Protein AF-A0A5D6W3F1-F1 (afdb_monomer)

Structure (mmCIF, N/CA/C/O backbone):
data_AF-A0A5D6W3F1-F1
#
_entry.id   AF-A0A5D6W3F1-F1
#
loop_
_atom_site.group_PDB
_atom_site.id
_atom_site.type_symbol
_atom_site.label_atom_id
_atom_site.label_alt_id
_atom_site.label_comp_id
_atom_site.label_asym_id
_atom_site.label_entity_id
_atom_site.label_seq_id
_atom_site.pdbx_PDB_ins_code
_atom_site.Cartn_x
_atom_site.Cartn_y
_atom_site.Cartn_z
_atom_site.occupancy
_atom_site.B_iso_or_equiv
_atom_site.auth_seq_id
_atom_site.auth_comp_id
_atom_site.auth_asym_id
_atom_site.auth_atom_id
_atom_site.pdbx_PDB_model_num
ATOM 1 N N . MET A 1 1 ? -14.527 16.095 22.681 1.00 66.75 1 MET A N 1
ATOM 2 C CA . MET A 1 1 ? -14.988 14.783 23.181 1.00 66.75 1 MET A CA 1
ATOM 3 C C . MET A 1 1 ? -15.675 14.093 22.021 1.00 66.75 1 MET A C 1
ATOM 5 O O . MET A 1 1 ? -16.682 14.606 21.549 1.00 66.75 1 MET A O 1
ATOM 9 N N . LEU A 1 2 ? -15.066 13.038 21.486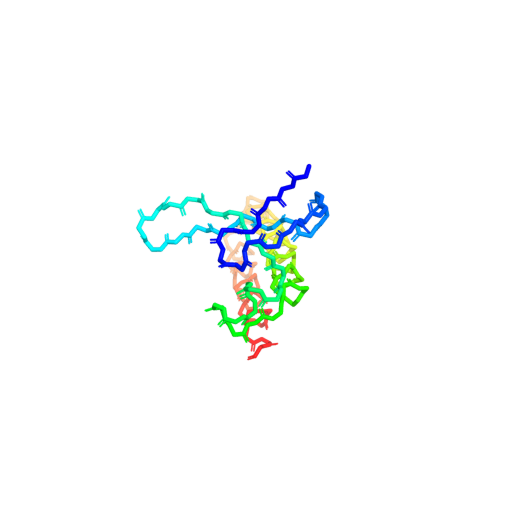 1.00 82.06 2 LEU A N 1
ATOM 10 C CA . LEU A 1 2 ? -15.615 12.276 20.363 1.00 82.06 2 LEU A CA 1
ATOM 11 C C . LEU A 1 2 ? -16.249 11.015 20.932 1.00 82.06 2 LEU A C 1
ATOM 13 O O . LEU A 1 2 ? -15.639 10.384 21.780 1.00 82.06 2 LEU A O 1
ATOM 17 N N . ASN A 1 3 ? -17.448 10.642 20.503 1.00 85.62 3 ASN A N 1
ATOM 18 C CA . ASN A 1 3 ? -18.079 9.421 20.999 1.00 85.62 3 ASN A CA 1
ATOM 19 C C . ASN A 1 3 ? -17.931 8.315 19.961 1.00 85.62 3 ASN A C 1
ATOM 21 O O . ASN A 1 3 ? -18.156 8.541 18.771 1.00 85.62 3 ASN A O 1
ATOM 25 N N . CYS A 1 4 ? -17.561 7.123 20.420 1.00 88.31 4 CYS A N 1
ATOM 26 C CA . CYS A 1 4 ? -17.533 5.949 19.567 1.00 88.31 4 CYS A CA 1
ATOM 27 C C . CYS A 1 4 ? -18.953 5.597 19.103 1.00 88.31 4 CYS A C 1
ATOM 29 O O . CYS A 1 4 ? -19.849 5.443 19.930 1.00 88.31 4 CYS A O 1
ATOM 31 N N . SER A 1 5 ? -19.144 5.410 17.798 1.00 86.94 5 SER A N 1
ATOM 32 C CA . SER A 1 5 ? -20.434 5.037 17.211 1.00 86.94 5 SER A CA 1
ATOM 33 C C . SER A 1 5 ? -20.878 3.614 17.572 1.00 86.94 5 SER A C 1
ATOM 35 O O . SER A 1 5 ? -22.073 3.366 17.604 1.00 86.94 5 SER A O 1
ATOM 37 N N . GLU A 1 6 ? -19.937 2.710 17.872 1.00 84.56 6 GLU A N 1
ATOM 38 C CA . GLU A 1 6 ? -20.229 1.320 18.274 1.00 84.56 6 GLU A CA 1
ATOM 39 C 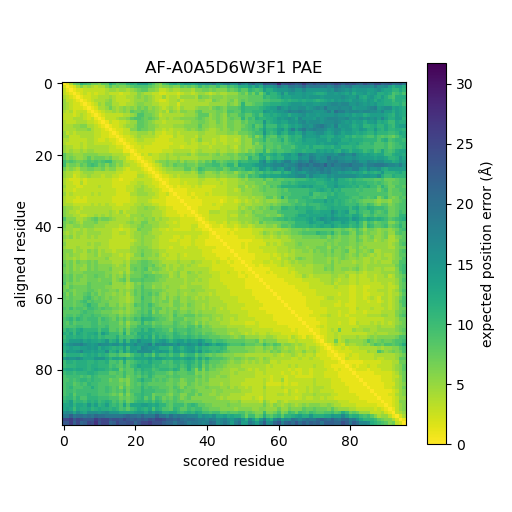C . GLU A 1 6 ? -20.461 1.171 19.787 1.00 84.56 6 GLU A C 1
ATOM 41 O O . GLU A 1 6 ? -21.539 0.791 20.229 1.00 84.56 6 GLU A O 1
ATOM 4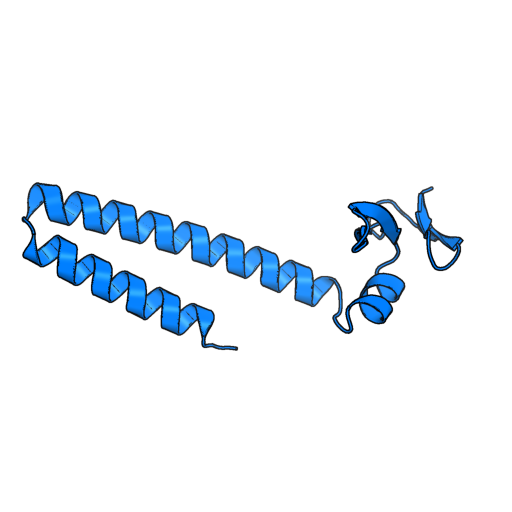6 N N . CYS A 1 7 ? -19.464 1.507 20.615 1.00 88.19 7 CYS A N 1
ATOM 47 C CA . CYS A 1 7 ? -19.536 1.279 22.064 1.00 88.19 7 CYS A CA 1
ATOM 48 C C . CYS A 1 7 ? -20.057 2.474 22.885 1.00 88.19 7 CYS A C 1
ATOM 50 O O . CYS A 1 7 ? -20.184 2.368 24.102 1.00 88.19 7 CYS A O 1
ATOM 52 N N . GLY A 1 8 ? -20.303 3.635 22.265 1.00 83.88 8 GLY A N 1
ATOM 53 C CA . GLY A 1 8 ? -20.802 4.837 22.951 1.00 83.88 8 GLY A CA 1
ATOM 54 C C . GLY A 1 8 ? -19.815 5.502 23.922 1.00 83.88 8 GLY A C 1
ATOM 55 O O . GLY A 1 8 ? -20.164 6.491 24.565 1.00 83.88 8 GLY A O 1
ATOM 56 N N . ARG A 1 9 ? -18.583 4.989 24.040 1.00 86.75 9 ARG A N 1
ATOM 57 C CA . ARG A 1 9 ? -17.553 5.520 24.942 1.00 86.75 9 ARG A CA 1
ATOM 58 C C . ARG A 1 9 ? -17.037 6.876 24.460 1.00 86.75 9 ARG A C 1
ATOM 60 O O . ARG A 1 9 ? -16.809 7.072 23.265 1.00 86.75 9 ARG A O 1
ATOM 67 N N . THR A 1 10 ? -16.793 7.780 25.405 1.00 86.88 10 THR A N 1
ATOM 68 C CA . THR A 1 10 ? -16.108 9.052 25.162 1.00 86.88 10 THR A CA 1
ATOM 69 C C . THR A 1 10 ? -14.626 8.796 24.882 1.00 86.88 10 THR A C 1
ATOM 71 O O . THR A 1 10 ? -13.926 8.200 25.698 1.00 86.88 10 THR A O 1
ATOM 74 N N . LEU A 1 11 ? -14.159 9.250 23.727 1.00 86.50 11 LEU A N 1
ATOM 75 C CA . LEU A 1 11 ? -12.799 9.132 23.220 1.00 86.50 11 LEU A CA 1
ATOM 76 C C . LEU A 1 11 ? -12.109 10.499 23.214 1.00 86.50 11 LEU A C 1
ATOM 78 O O . LEU A 1 11 ? -12.717 11.549 22.950 1.00 86.50 11 LEU A O 1
ATOM 82 N N . GLU A 1 12 ? -10.805 10.459 23.464 1.00 85.00 12 GLU A N 1
ATOM 83 C CA . GLU A 1 12 ? -9.897 11.551 23.140 1.00 85.00 12 GLU A CA 1
ATOM 84 C C . GLU A 1 12 ? -9.611 11.569 21.632 1.00 85.00 12 GLU A C 1
ATOM 86 O O . GLU A 1 12 ? -9.735 10.554 20.945 1.00 85.00 12 GLU A O 1
ATOM 91 N N . GLU A 1 13 ? -9.194 12.718 21.096 1.00 81.12 13 GLU A N 1
ATOM 92 C CA . GLU A 1 13 ? -8.913 12.867 19.657 1.00 81.12 13 GLU A CA 1
ATOM 93 C C . GLU A 1 13 ? -7.841 11.899 19.137 1.00 81.12 13 GLU A C 1
ATOM 95 O O . GLU A 1 13 ? -7.851 11.556 17.959 1.00 81.12 13 GLU A O 1
ATOM 100 N N . LYS A 1 14 ? -6.941 11.425 20.006 1.00 82.50 14 LYS A N 1
ATOM 101 C CA . LYS A 1 14 ? -5.876 10.474 19.649 1.00 82.50 14 LYS A CA 1
ATOM 102 C C . LYS A 1 14 ? -6.382 9.047 19.423 1.00 82.50 14 LYS A C 1
ATOM 104 O O . LYS A 1 14 ? -5.784 8.315 18.639 1.00 82.50 14 LYS A O 1
ATOM 109 N N . ASP A 1 15 ? -7.472 8.671 20.088 1.00 83.12 15 ASP A N 1
ATOM 110 C CA . ASP A 1 15 ? -8.026 7.311 20.051 1.00 83.12 15 ASP A CA 1
ATOM 111 C C . ASP A 1 15 ? -9.216 7.184 19.095 1.00 83.12 15 ASP A C 1
ATOM 113 O O . ASP A 1 15 ? -9.697 6.080 18.829 1.00 83.12 15 ASP A O 1
ATOM 117 N N . ALA A 1 16 ? -9.693 8.314 18.572 1.00 87.31 16 ALA A N 1
ATOM 118 C CA . ALA A 1 16 ? -10.768 8.375 17.602 1.00 87.31 16 ALA A CA 1
ATOM 119 C C . ALA A 1 16 ? -10.277 7.963 16.207 1.00 87.31 16 ALA A C 1
ATOM 121 O O . ALA A 1 16 ? -9.500 8.665 15.557 1.00 87.31 16 ALA A O 1
ATOM 122 N N . LEU A 1 17 ? -10.778 6.830 15.718 1.00 89.00 17 LEU A N 1
ATOM 123 C CA . LEU A 1 17 ? -10.491 6.306 14.387 1.00 89.00 17 LEU A CA 1
ATOM 124 C C . LEU A 1 17 ? -11.700 6.488 13.477 1.00 89.00 17 LEU A C 1
ATOM 126 O O . LEU A 1 17 ? -12.824 6.205 13.870 1.00 89.00 17 LEU A O 1
ATOM 130 N N . VAL A 1 18 ? -11.484 6.902 12.230 1.00 88.81 18 VAL A N 1
ATOM 131 C CA . VAL A 1 18 ? -12.563 6.951 11.235 1.00 88.81 18 VAL A CA 1
ATOM 132 C C . VAL A 1 18 ? -12.575 5.642 10.457 1.00 88.81 18 VAL A C 1
ATOM 134 O O . VAL A 1 18 ? -11.645 5.354 9.700 1.00 88.81 18 VAL A O 1
ATOM 137 N N . HIS A 1 19 ? -13.639 4.863 10.624 1.00 85.75 19 HIS A N 1
ATOM 138 C CA . HIS A 1 19 ? -13.892 3.651 9.855 1.00 85.75 19 HIS A CA 1
ATOM 139 C C . HIS A 1 19 ? -15.010 3.907 8.844 1.00 85.75 19 HIS A C 1
ATOM 141 O O . HIS A 1 19 ? -16.007 4.558 9.153 1.00 85.75 19 HIS A O 1
ATOM 147 N N . THR A 1 20 ? -14.817 3.435 7.614 1.00 87.69 20 THR A N 1
ATOM 148 C CA . THR A 1 20 ? -15.837 3.520 6.562 1.00 87.69 20 THR A CA 1
ATOM 149 C C . THR A 1 20 ? -16.482 2.152 6.437 1.00 87.69 20 THR A C 1
ATOM 151 O O . THR A 1 20 ? -15.776 1.181 6.168 1.00 87.69 20 THR A O 1
ATOM 154 N N . THR A 1 21 ? -17.786 2.086 6.683 1.00 81.88 21 THR A N 1
ATOM 155 C CA . THR A 1 21 ? -18.570 0.851 6.575 1.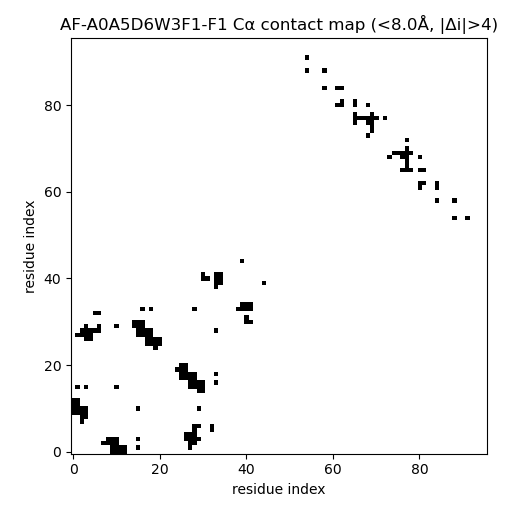00 81.88 21 THR A CA 1
ATOM 156 C C . THR A 1 21 ? -18.772 0.481 5.103 1.00 81.88 21 THR A C 1
ATOM 158 O O . THR A 1 21 ? -18.550 1.308 4.217 1.00 81.88 21 THR A O 1
ATOM 161 N N . GLU A 1 22 ? -19.207 -0.749 4.831 1.00 81.44 22 GLU A N 1
ATOM 162 C CA . GLU A 1 22 ? -19.474 -1.218 3.461 1.00 81.44 22 GLU A CA 1
ATOM 163 C C . GLU A 1 22 ? -20.520 -0.353 2.735 1.00 81.44 22 GLU A C 1
ATOM 165 O O . GLU A 1 22 ? -20.401 -0.122 1.534 1.00 81.44 22 GLU A O 1
ATOM 170 N N . ASP A 1 23 ? -21.452 0.242 3.483 1.00 84.88 23 ASP A N 1
ATOM 171 C CA . ASP A 1 23 ? -22.462 1.183 2.979 1.00 84.88 23 ASP A CA 1
ATOM 172 C C . ASP A 1 23 ? -21.904 2.585 2.643 1.00 84.88 23 ASP A C 1
ATOM 174 O O . ASP A 1 23 ? -22.638 3.481 2.228 1.00 84.88 23 ASP A O 1
ATOM 178 N N . GLY A 1 24 ? -20.600 2.816 2.841 1.00 86.00 24 GLY A N 1
ATOM 179 C CA . GLY A 1 24 ? -19.940 4.104 2.607 1.00 86.00 24 GLY A CA 1
ATOM 180 C C . GLY A 1 24 ? -20.118 5.128 3.734 1.00 86.00 24 GLY A C 1
ATOM 181 O O . GLY A 1 24 ? -19.596 6.244 3.646 1.00 86.00 24 GLY A O 1
ATOM 182 N N . GLU A 1 25 ? -20.809 4.765 4.815 1.00 87.19 25 GLU A N 1
ATOM 183 C CA . GLU A 1 25 ? -20.954 5.609 5.999 1.00 87.19 25 GLU A CA 1
ATOM 184 C C . GLU A 1 25 ? -19.624 5.729 6.758 1.00 87.19 25 GLU A C 1
ATOM 186 O O . GLU A 1 25 ? -18.950 4.738 7.044 1.00 87.19 25 GLU A O 1
ATOM 191 N N . LYS A 1 26 ? -19.235 6.957 7.118 1.00 88.31 26 LYS A N 1
ATOM 192 C CA . LYS A 1 26 ? -18.051 7.214 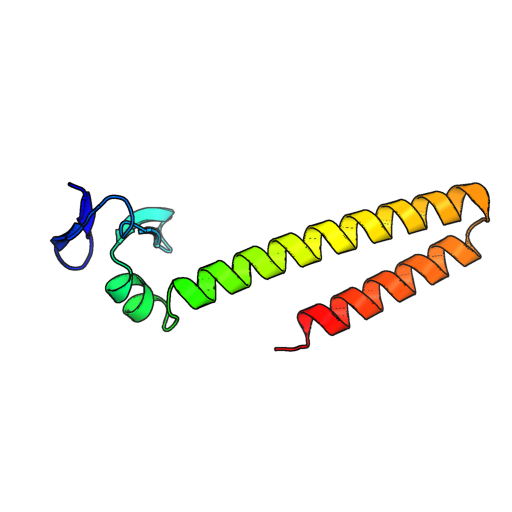7.951 1.00 88.31 26 LYS A CA 1
ATOM 193 C C . LYS A 1 26 ? -18.465 7.307 9.412 1.00 88.31 26 LYS A C 1
ATOM 195 O O . LYS A 1 26 ? -19.178 8.235 9.789 1.00 88.31 26 LYS A O 1
ATOM 200 N N . LYS A 1 27 ? -17.973 6.381 10.231 1.00 88.56 27 LYS A N 1
ATOM 201 C CA . LYS A 1 27 ? -18.240 6.311 11.672 1.00 88.56 27 LYS A CA 1
ATOM 202 C C . LYS A 1 27 ? -16.944 6.516 12.447 1.00 88.56 27 LYS A C 1
ATOM 204 O O . LYS A 1 27 ? -15.871 6.103 12.001 1.00 88.56 27 LYS A O 1
ATOM 209 N N . VAL A 1 28 ? -17.039 7.179 13.596 1.00 89.56 28 VAL A N 1
ATOM 210 C CA . VAL A 1 28 ? -15.902 7.346 14.508 1.00 89.56 28 VAL A CA 1
ATOM 211 C C . VAL A 1 28 ? -15.936 6.191 15.491 1.00 89.56 28 VAL A C 1
ATOM 213 O O . VAL A 1 28 ? -16.917 6.019 16.207 1.00 89.56 28 VAL A O 1
ATOM 216 N N . ILE A 1 29 ? -14.882 5.388 15.526 1.00 91.12 29 ILE A N 1
ATOM 217 C CA . ILE A 1 29 ? -14.789 4.202 16.370 1.00 91.12 29 ILE A CA 1
ATOM 218 C C . ILE A 1 29 ? -13.516 4.208 17.210 1.00 91.12 29 ILE A C 1
ATOM 220 O O . ILE A 1 29 ? -12.549 4.907 16.913 1.00 91.12 29 ILE A O 1
ATOM 224 N N . CYS A 1 30 ? -13.535 3.419 18.278 1.00 91.50 30 CYS A N 1
ATOM 225 C CA . CYS A 1 30 ? -12.404 3.230 19.171 1.00 91.50 30 CYS A CA 1
ATOM 226 C C . CYS A 1 30 ? -11.404 2.188 18.624 1.00 91.50 30 CYS A C 1
ATOM 228 O O . CYS A 1 30 ? -11.768 1.370 17.778 1.00 91.50 30 CYS A O 1
ATOM 230 N N . GLN A 1 31 ? -10.157 2.170 19.116 1.00 89.25 31 GLN A N 1
ATOM 231 C CA . GLN A 1 31 ? -9.156 1.158 18.715 1.00 89.25 31 GLN A CA 1
ATOM 232 C C . GLN A 1 31 ? -9.603 -0.282 19.030 1.00 89.25 31 GLN A C 1
ATOM 234 O O . GLN A 1 31 ? -9.412 -1.177 18.208 1.00 89.25 31 GLN A O 1
ATOM 239 N N . GLU A 1 32 ? -10.243 -0.500 20.183 1.00 88.06 32 GLU A N 1
ATOM 240 C CA . GLU A 1 32 ? -10.784 -1.811 20.583 1.00 88.06 32 GLU A CA 1
ATOM 241 C C . GLU A 1 32 ? -11.889 -2.263 19.615 1.00 88.06 32 GLU A C 1
ATOM 243 O O . GLU A 1 32 ? -11.832 -3.356 19.060 1.00 88.06 32 GLU A O 1
ATOM 248 N N . CYS A 1 33 ? -12.818 -1.357 19.309 1.00 89.94 33 CYS A N 1
ATOM 249 C CA . CYS A 1 33 ? -13.918 -1.539 18.369 1.00 89.94 33 CYS A CA 1
ATOM 250 C C . CYS A 1 33 ? -13.401 -1.856 16.956 1.00 89.94 33 CYS A C 1
ATOM 252 O O . CYS A 1 33 ? -13.908 -2.739 16.272 1.00 89.94 33 CYS A O 1
ATOM 254 N N . PHE A 1 34 ? -12.348 -1.158 16.515 1.00 89.69 34 PHE A N 1
ATOM 255 C CA . PHE A 1 34 ? -11.691 -1.422 15.234 1.00 89.69 34 PHE A CA 1
ATOM 256 C C . PHE A 1 34 ? -11.106 -2.837 15.183 1.00 89.69 34 PHE A C 1
ATOM 258 O O . PHE A 1 34 ? -11.221 -3.514 14.158 1.00 89.69 34 PHE A O 1
ATOM 265 N N . LYS A 1 35 ? -10.500 -3.298 16.281 1.00 90.06 35 LYS A N 1
ATOM 266 C CA . LYS A 1 35 ? -9.946 -4.650 16.383 1.00 90.06 35 LYS A CA 1
ATOM 267 C C . LYS A 1 35 ? -11.037 -5.719 16.363 1.00 90.06 35 LYS A C 1
ATOM 269 O O . LYS A 1 35 ? -10.831 -6.747 15.729 1.00 90.06 35 LYS A O 1
ATOM 274 N N . GLU A 1 36 ? -12.176 -5.486 17.007 1.00 88.69 36 GLU A N 1
ATOM 275 C CA . GLU A 1 36 ? -13.324 -6.403 16.962 1.00 88.69 36 GLU A CA 1
ATOM 276 C C . GLU A 1 36 ? -13.930 -6.496 15.556 1.00 88.69 36 GLU A C 1
ATOM 278 O O . GLU A 1 36 ? -14.192 -7.596 15.076 1.00 88.69 36 GLU A O 1
ATOM 283 N N . LEU A 1 37 ? -14.070 -5.361 14.864 1.00 86.56 37 LEU A N 1
ATOM 284 C CA . LEU A 1 37 ? -14.615 -5.299 13.504 1.00 86.56 37 LEU A CA 1
ATOM 285 C C . LEU A 1 37 ? -13.681 -5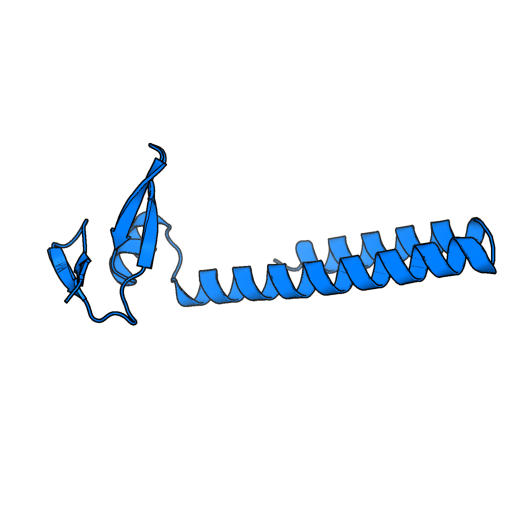.918 12.454 1.00 86.56 37 LEU A C 1
ATOM 287 O O . LEU A 1 37 ? -14.128 -6.634 11.562 1.00 86.56 37 LEU A O 1
ATOM 291 N N . THR A 1 38 ? -12.381 -5.619 12.522 1.00 85.19 38 THR A N 1
ATOM 292 C CA . THR A 1 38 ? -11.412 -6.013 11.479 1.00 85.19 38 THR A CA 1
ATOM 293 C C . THR A 1 38 ? -10.598 -7.257 11.827 1.00 85.19 38 THR A C 1
ATOM 295 O O . THR A 1 38 ? -9.890 -7.788 10.970 1.00 85.19 38 THR A O 1
ATOM 298 N N . GLY A 1 39 ? -10.644 -7.710 13.081 1.00 87.94 39 GLY A N 1
ATOM 299 C CA . GLY A 1 39 ? -9.802 -8.789 13.602 1.00 87.94 39 GLY A CA 1
ATOM 300 C C . GLY A 1 39 ? -8.320 -8.417 13.739 1.00 87.94 39 GLY A C 1
ATOM 301 O O . GLY A 1 39 ? -7.490 -9.290 13.998 1.00 87.94 39 GLY A O 1
ATOM 302 N N . VAL A 1 40 ? -7.951 -7.145 13.542 1.00 88.44 40 VAL A N 1
ATOM 303 C CA . VAL A 1 40 ? -6.557 -6.685 13.492 1.00 88.44 40 VAL A CA 1
ATOM 304 C C . VAL A 1 40 ? -6.383 -5.442 14.358 1.00 88.44 40 VAL A C 1
ATOM 306 O O . VAL A 1 40 ? -7.190 -4.521 14.321 1.00 88.44 40 VAL A O 1
ATOM 309 N N . ASP A 1 41 ? -5.301 -5.395 15.135 1.00 90.25 41 ASP A N 1
ATOM 310 C CA . ASP A 1 41 ? -5.002 -4.233 15.969 1.00 90.25 41 ASP A CA 1
ATOM 311 C C . ASP A 1 41 ? -4.636 -3.003 15.117 1.00 90.25 41 ASP A C 1
ATOM 313 O O . ASP A 1 41 ? -3.896 -3.116 14.128 1.00 90.25 41 ASP A O 1
ATOM 317 N N . TYR A 1 42 ? -5.111 -1.821 15.518 1.00 87.44 42 TYR A N 1
ATOM 318 C CA . TYR A 1 42 ? -4.926 -0.577 14.769 1.00 87.44 42 TYR A CA 1
ATOM 319 C C . TYR A 1 42 ? -3.445 -0.261 14.541 1.00 87.44 42 TYR A C 1
ATOM 321 O O . TYR A 1 42 ? -3.068 0.126 13.436 1.00 87.44 42 TYR A O 1
ATOM 329 N N . GLN A 1 43 ? -2.586 -0.494 15.538 1.00 89.19 43 GLN A N 1
ATOM 330 C CA . GLN A 1 43 ? -1.147 -0.249 15.406 1.00 89.19 43 GLN A CA 1
ATOM 331 C C . GLN A 1 43 ? -0.529 -1.093 14.287 1.00 89.19 43 GLN A C 1
ATOM 333 O O . GLN A 1 43 ? 0.241 -0.594 13.464 1.00 89.19 43 GLN A O 1
ATOM 338 N N . THR A 1 44 ? -0.918 -2.367 14.197 1.00 88.69 44 THR A N 1
ATOM 339 C CA . THR A 1 44 ? -0.433 -3.246 13.129 1.00 88.69 44 THR A CA 1
ATOM 340 C C . THR A 1 44 ? -0.963 -2.814 11.764 1.00 88.69 44 THR A C 1
ATOM 342 O O . THR A 1 44 ? -0.214 -2.836 10.786 1.00 88.69 44 THR A O 1
ATOM 345 N N . PHE A 1 45 ? -2.225 -2.379 11.678 1.00 89.44 45 PHE A N 1
ATOM 346 C CA . PHE A 1 45 ? -2.804 -1.830 10.453 1.00 89.44 45 PHE A CA 1
ATOM 347 C C . PHE A 1 45 ? -2.086 -0.548 10.005 1.00 89.44 45 PHE A C 1
ATOM 349 O O . PHE A 1 45 ? -1.706 -0.441 8.836 1.00 89.44 45 PHE A O 1
ATOM 356 N N . ALA A 1 46 ? -1.845 0.388 10.926 1.00 88.88 46 ALA A N 1
ATOM 357 C CA . ALA A 1 46 ? -1.133 1.634 10.666 1.00 88.88 46 ALA A CA 1
ATOM 358 C C . ALA A 1 46 ? 0.292 1.365 10.158 1.00 88.88 46 ALA A C 1
ATOM 360 O O . ALA A 1 46 ? 0.660 1.861 9.094 1.00 88.88 46 ALA A O 1
ATOM 361 N N . LEU A 1 47 ? 1.036 0.477 10.825 1.00 88.88 47 LEU A N 1
ATOM 362 C CA . LEU A 1 47 ? 2.376 0.071 10.396 1.00 88.88 47 LEU A CA 1
ATOM 363 C C . LEU A 1 47 ? 2.366 -0.570 8.998 1.00 88.88 47 LEU A C 1
ATOM 365 O O . 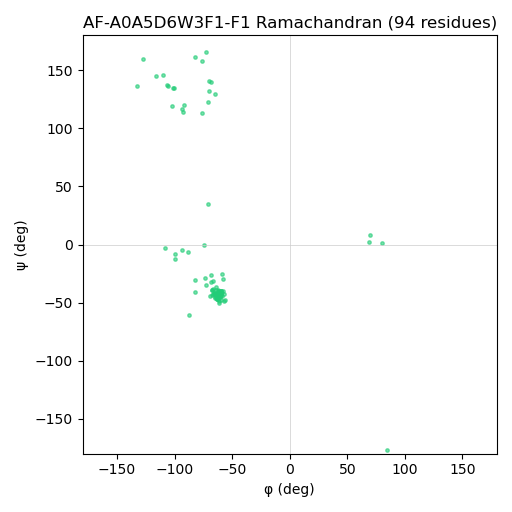LEU A 1 47 ? 3.207 -0.262 8.156 1.00 88.88 47 LEU A O 1
ATOM 369 N N . ARG A 1 48 ? 1.396 -1.452 8.712 1.00 89.44 48 ARG A N 1
ATOM 370 C CA . ARG A 1 48 ? 1.235 -2.078 7.385 1.00 89.44 48 ARG A CA 1
ATOM 371 C C . ARG A 1 48 ? 0.970 -1.030 6.301 1.00 89.44 48 ARG A C 1
ATOM 373 O O . ARG A 1 48 ? 1.517 -1.137 5.206 1.00 89.44 48 ARG A O 1
ATOM 380 N N . LYS A 1 49 ? 0.162 -0.014 6.608 1.00 88.44 49 LYS A N 1
ATOM 381 C CA . LYS A 1 49 ? -0.143 1.100 5.703 1.00 88.44 49 LYS A CA 1
ATOM 382 C C . LYS A 1 49 ? 1.083 1.981 5.448 1.00 88.44 49 LYS A C 1
ATOM 384 O O . LYS A 1 49 ? 1.335 2.348 4.301 1.00 88.44 49 LYS A O 1
ATOM 389 N N . GLU A 1 50 ? 1.853 2.299 6.485 1.00 89.75 50 GLU A N 1
ATOM 390 C CA . GLU A 1 50 ? 3.098 3.066 6.359 1.00 89.75 50 GLU A CA 1
ATOM 391 C C . GLU A 1 50 ? 4.157 2.306 5.558 1.00 89.75 50 GLU A C 1
ATOM 393 O O . GLU A 1 50 ? 4.728 2.874 4.626 1.00 89.75 50 GLU A O 1
ATOM 398 N N . ASN A 1 51 ? 4.346 1.012 5.832 1.00 87.50 51 ASN A N 1
ATOM 399 C CA . ASN A 1 51 ? 5.235 0.153 5.050 1.00 87.50 51 ASN A CA 1
ATOM 400 C C . ASN A 1 51 ? 4.811 0.098 3.577 1.00 87.50 51 ASN A C 1
ATOM 402 O O . ASN A 1 51 ? 5.649 0.286 2.700 1.00 87.50 51 ASN A O 1
ATOM 406 N N . ALA A 1 52 ? 3.514 -0.059 3.284 1.00 87.62 52 ALA A N 1
ATOM 407 C CA . ALA A 1 52 ? 3.017 -0.032 1.908 1.00 87.62 52 ALA A CA 1
ATOM 408 C C . ALA A 1 52 ? 3.314 1.306 1.206 1.00 87.62 52 ALA A C 1
ATOM 410 O O . ALA A 1 52 ? 3.717 1.317 0.042 1.00 87.62 52 ALA A O 1
ATOM 411 N N . LYS A 1 53 ? 3.176 2.435 1.916 1.00 89.00 53 LYS A N 1
ATOM 412 C CA . LYS A 1 53 ? 3.522 3.764 1.392 1.00 89.00 53 LYS A CA 1
ATOM 413 C C . LYS A 1 53 ? 5.022 3.888 1.103 1.00 89.00 53 LYS A C 1
ATOM 415 O O . LYS A 1 53 ? 5.388 4.391 0.043 1.00 89.00 53 LYS A O 1
ATOM 420 N N . GLN A 1 54 ? 5.877 3.419 2.010 1.00 89.50 54 GLN A N 1
ATOM 421 C CA . GLN A 1 54 ? 7.333 3.410 1.827 1.00 89.50 54 GLN A CA 1
ATOM 422 C C . GLN A 1 54 ? 7.740 2.553 0.620 1.00 89.50 54 GLN A C 1
ATOM 424 O O . GLN A 1 54 ? 8.458 3.030 -0.260 1.00 89.50 54 GLN A O 1
ATOM 429 N N . THR A 1 55 ? 7.220 1.325 0.517 1.00 88.56 55 THR A N 1
ATOM 430 C CA . THR A 1 55 ? 7.479 0.438 -0.628 1.00 88.56 55 THR A CA 1
ATOM 431 C C . THR A 1 55 ? 7.021 1.071 -1.939 1.00 88.56 55 THR A C 1
ATOM 433 O O . THR A 1 55 ? 7.743 1.014 -2.930 1.00 88.56 55 THR A O 1
ATOM 436 N N . PHE A 1 56 ? 5.856 1.722 -1.954 1.00 89.50 56 PHE A N 1
ATOM 437 C CA . PHE A 1 56 ? 5.353 2.403 -3.144 1.00 89.50 56 PHE A CA 1
ATOM 438 C C . PHE A 1 56 ? 6.280 3.536 -3.608 1.00 89.50 56 PHE A C 1
ATOM 440 O O . PHE A 1 56 ? 6.613 3.612 -4.789 1.00 89.50 56 PHE A O 1
ATOM 447 N N . ILE A 1 57 ? 6.754 4.376 -2.682 1.00 91.81 57 ILE A N 1
ATOM 448 C CA . ILE A 1 57 ? 7.700 5.458 -2.995 1.00 91.81 57 ILE A CA 1
ATOM 449 C C . ILE A 1 57 ? 9.010 4.890 -3.559 1.00 91.81 57 ILE A C 1
ATOM 451 O O . ILE A 1 57 ? 9.508 5.390 -4.568 1.00 91.81 57 ILE A O 1
ATOM 455 N N . ALA A 1 58 ? 9.542 3.825 -2.955 1.00 90.81 58 ALA A N 1
ATOM 456 C CA . ALA A 1 58 ? 10.759 3.175 -3.435 1.00 90.81 58 ALA A CA 1
ATOM 457 C C . ALA A 1 58 ? 10.597 2.616 -4.862 1.00 90.81 58 ALA A C 1
ATOM 459 O O . ALA A 1 58 ? 11.461 2.833 -5.710 1.00 90.81 58 ALA A O 1
ATOM 460 N N . VAL A 1 59 ? 9.468 1.962 -5.160 1.00 91.38 59 VAL A N 1
ATOM 461 C CA . VAL A 1 59 ? 9.170 1.441 -6.506 1.00 91.38 59 VAL A CA 1
ATOM 462 C C . VAL A 1 59 ? 9.081 2.565 -7.534 1.00 91.38 59 VAL A C 1
ATOM 464 O O . VAL A 1 59 ? 9.647 2.435 -8.618 1.00 91.38 59 VAL A O 1
ATOM 467 N N . LEU A 1 60 ? 8.421 3.680 -7.207 1.00 93.44 60 LEU A N 1
ATOM 468 C CA . LEU A 1 60 ? 8.352 4.837 -8.105 1.00 93.44 60 LEU A CA 1
ATOM 469 C C . LEU A 1 60 ? 9.740 5.397 -8.427 1.00 93.44 60 LEU A C 1
ATOM 471 O O . LEU A 1 60 ? 10.021 5.714 -9.584 1.00 93.44 60 LEU A O 1
ATOM 475 N N . PHE A 1 61 ? 10.617 5.481 -7.425 1.00 94.88 61 PHE A N 1
ATOM 476 C CA . PHE A 1 61 ? 11.996 5.915 -7.629 1.00 94.88 61 PHE A CA 1
ATOM 477 C C . PHE A 1 61 ? 12.761 4.955 -8.549 1.00 94.88 61 PHE A C 1
ATOM 479 O O . PHE A 1 61 ? 13.384 5.397 -9.514 1.00 94.88 61 PHE A O 1
ATOM 486 N N . CYS A 1 62 ? 12.660 3.642 -8.313 1.00 92.62 62 CYS A N 1
ATOM 487 C CA . CYS A 1 62 ? 13.267 2.640 -9.186 1.00 92.62 62 CYS A CA 1
ATOM 488 C C . CYS A 1 62 ? 12.765 2.784 -10.625 1.00 92.62 62 CYS A C 1
ATOM 490 O O . CYS A 1 62 ? 13.581 2.888 -11.536 1.00 92.62 62 CYS A O 1
ATOM 492 N N . LEU A 1 63 ? 11.450 2.891 -10.837 1.00 93.19 63 LEU A N 1
ATOM 493 C CA . LEU A 1 63 ? 10.876 3.080 -12.170 1.00 93.19 63 LEU A CA 1
ATOM 494 C C . LEU A 1 63 ? 11.429 4.335 -12.865 1.00 93.19 63 LEU A C 1
ATOM 496 O O . LEU A 1 63 ? 11.812 4.259 -14.033 1.00 93.19 63 LEU A O 1
ATOM 500 N N . ALA A 1 64 ? 11.570 5.455 -12.151 1.00 94.06 64 ALA A N 1
ATOM 501 C CA . ALA A 1 64 ? 12.183 6.665 -12.698 1.00 94.06 64 ALA A CA 1
ATOM 502 C C . ALA A 1 64 ? 13.644 6.436 -13.133 1.00 94.06 64 ALA A C 1
ATOM 504 O O . ALA A 1 64 ? 14.026 6.818 -14.242 1.00 94.06 64 ALA A O 1
ATOM 505 N N . CYS A 1 65 ? 14.448 5.747 -12.316 1.00 92.44 65 CYS A N 1
ATOM 506 C CA . CYS A 1 65 ? 15.815 5.374 -12.682 1.00 92.44 65 CYS A CA 1
ATOM 507 C C . CYS A 1 65 ? 15.858 4.449 -13.908 1.00 92.44 65 CYS A C 1
ATOM 509 O O . CYS A 1 65 ? 16.711 4.628 -14.777 1.00 92.44 65 CYS A O 1
ATOM 511 N N . THR A 1 66 ? 14.934 3.488 -14.016 1.00 93.31 66 THR A N 1
ATOM 512 C CA . THR A 1 66 ? 14.867 2.590 -15.182 1.00 93.31 66 THR A CA 1
ATOM 513 C C . THR A 1 66 ? 14.489 3.329 -16.460 1.00 93.31 66 THR A C 1
ATOM 515 O O . THR A 1 66 ? 15.079 3.065 -17.505 1.00 93.31 66 THR A O 1
ATOM 518 N N . ALA A 1 67 ? 13.574 4.300 -16.378 1.00 92.00 67 ALA A N 1
ATOM 519 C CA . ALA A 1 67 ? 13.205 5.148 -17.505 1.00 92.00 67 ALA A CA 1
ATOM 520 C C . ALA A 1 67 ? 14.388 6.019 -17.957 1.00 92.00 67 ALA A C 1
ATOM 522 O O . ALA A 1 67 ? 14.662 6.117 -19.152 1.00 92.00 67 ALA A O 1
ATOM 523 N N . TYR A 1 68 ? 15.138 6.585 -17.006 1.00 91.88 68 TYR A N 1
ATOM 524 C CA . TYR A 1 68 ? 16.359 7.333 -17.303 1.00 91.88 68 TYR A CA 1
ATOM 525 C C . TYR A 1 68 ? 17.425 6.453 -17.973 1.00 91.88 68 TYR A C 1
ATOM 527 O O . TYR A 1 68 ? 17.998 6.836 -18.992 1.00 91.88 68 TYR A O 1
ATOM 535 N N . ALA A 1 69 ? 17.651 5.242 -17.453 1.00 90.31 69 ALA A N 1
ATOM 536 C CA . ALA A 1 69 ? 18.593 4.293 -18.040 1.00 90.31 69 ALA A CA 1
ATOM 537 C C . ALA A 1 69 ? 18.164 3.844 -19.447 1.00 90.31 69 ALA A C 1
ATOM 539 O O . ALA A 1 69 ? 19.015 3.690 -20.321 1.00 90.31 69 ALA A O 1
ATOM 540 N N . TRP A 1 70 ? 16.858 3.680 -19.684 1.00 93.19 70 TRP A N 1
ATOM 541 C CA . TRP A 1 70 ? 16.318 3.396 -21.013 1.00 93.19 70 TRP A CA 1
ATOM 542 C C . TRP A 1 70 ? 16.635 4.540 -21.986 1.00 93.19 70 TRP A C 1
ATOM 544 O O . TRP A 1 70 ? 17.093 4.281 -23.098 1.00 93.19 70 TRP A O 1
ATOM 554 N N . TYR A 1 71 ? 16.454 5.793 -21.561 1.00 91.44 71 TYR A N 1
ATOM 555 C CA . TYR A 1 71 ? 16.738 6.965 -22.391 1.00 91.44 71 TYR A CA 1
ATOM 556 C C . TYR A 1 71 ? 18.232 7.109 -22.733 1.00 91.44 71 TYR A C 1
ATOM 558 O O . TYR A 1 71 ? 18.562 7.317 -23.896 1.00 91.44 71 TYR A O 1
ATOM 566 N N . ASP A 1 72 ? 19.137 6.958 -21.756 1.00 91.88 72 ASP A N 1
ATOM 567 C CA . ASP A 1 72 ? 20.581 7.174 -21.969 1.00 91.88 72 ASP A CA 1
ATOM 568 C C . ASP A 1 72 ? 21.303 5.963 -22.591 1.00 91.88 7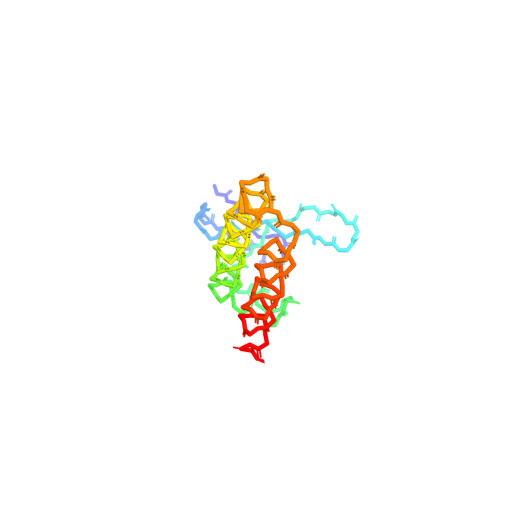2 ASP A C 1
ATOM 570 O O . ASP A 1 72 ? 22.171 6.113 -23.450 1.00 91.88 72 ASP A O 1
ATOM 574 N N . LYS A 1 73 ? 20.973 4.740 -22.153 1.00 90.50 73 LYS A N 1
ATOM 575 C CA . LYS A 1 73 ? 21.705 3.508 -22.515 1.00 90.50 73 LYS A CA 1
ATOM 576 C C . LYS A 1 73 ? 20.943 2.590 -23.470 1.00 90.50 73 LYS A C 1
ATOM 578 O O . LYS A 1 73 ? 21.474 1.556 -23.882 1.00 90.50 73 LYS A O 1
ATOM 583 N N . GLY A 1 74 ? 19.712 2.948 -23.827 1.00 90.88 74 GLY A N 1
ATOM 584 C CA . GLY A 1 74 ? 18.857 2.170 -24.714 1.00 90.88 74 GLY A CA 1
ATOM 585 C C . GLY A 1 74 ? 18.071 1.058 -24.012 1.00 90.88 74 GLY A C 1
ATOM 586 O O . GLY A 1 74 ? 18.100 0.869 -22.795 1.00 90.88 74 GLY A O 1
ATOM 587 N N . TRP A 1 75 ? 17.332 0.298 -24.818 1.00 88.38 75 TRP A N 1
ATOM 588 C CA . TRP A 1 75 ? 16.235 -0.554 -24.348 1.00 88.38 75 TRP A CA 1
ATOM 589 C C 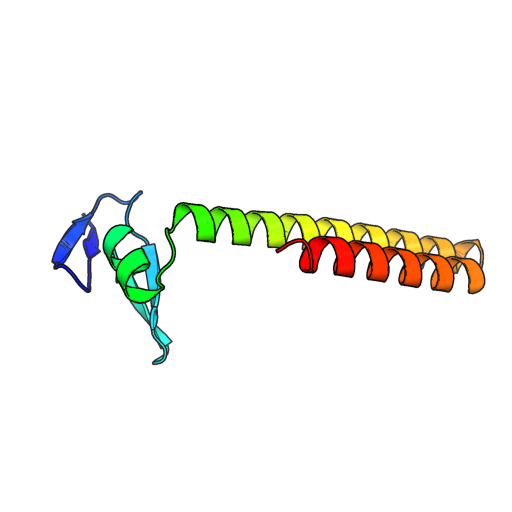. TRP A 1 75 ? 16.642 -1.733 -23.453 1.00 88.38 75 TRP A C 1
ATOM 591 O O . TRP A 1 75 ? 15.893 -2.085 -22.546 1.00 88.38 75 TRP A O 1
ATOM 601 N N . MET A 1 76 ? 17.830 -2.315 -23.646 1.00 87.81 76 MET A N 1
ATOM 602 C CA . MET A 1 76 ? 18.290 -3.470 -22.858 1.00 87.81 76 MET A CA 1
ATOM 603 C C . MET A 1 76 ? 18.434 -3.133 -21.364 1.00 87.81 76 MET A C 1
ATOM 605 O O . MET A 1 76 ? 18.039 -3.926 -20.509 1.00 87.81 76 MET A O 1
ATOM 609 N N . TRP A 1 77 ? 18.932 -1.933 -21.048 1.00 86.38 77 TRP A N 1
ATOM 610 C CA . TRP A 1 77 ? 19.073 -1.450 -19.670 1.00 86.38 77 TRP A CA 1
ATOM 611 C C . TRP A 1 77 ? 17.726 -1.083 -19.042 1.00 86.38 77 TRP A C 1
ATOM 613 O O . TRP A 1 77 ? 17.510 -1.356 -17.861 1.00 86.38 77 TRP A O 1
ATOM 623 N N . GLY A 1 78 ? 16.797 -0.544 -19.839 1.00 89.31 78 GLY A N 1
ATOM 624 C CA . GLY A 1 78 ? 15.417 -0.304 -19.413 1.00 89.31 78 GLY A CA 1
ATOM 625 C C . GLY A 1 78 ? 14.700 -1.599 -19.020 1.00 89.31 78 GLY A C 1
ATOM 626 O O . GLY A 1 78 ? 14.169 -1.702 -17.915 1.00 89.31 78 GLY A O 1
ATOM 627 N N . VAL A 1 79 ? 14.755 -2.622 -19.881 1.00 91.38 79 VAL A N 1
ATOM 628 C CA . VAL A 1 79 ? 14.127 -3.933 -19.628 1.00 91.38 79 VAL A CA 1
ATOM 629 C C . VAL A 1 79 ? 14.739 -4.617 -18.403 1.00 91.38 79 VAL A C 1
ATOM 631 O O . VAL A 1 79 ? 13.999 -5.077 -17.533 1.00 91.38 79 VAL A O 1
ATOM 634 N N . GLY A 1 80 ? 16.072 -4.634 -18.280 1.00 91.88 80 GLY A N 1
ATOM 635 C CA . GLY A 1 80 ? 16.746 -5.200 -17.105 1.00 91.88 80 GLY A CA 1
ATOM 636 C C . GLY A 1 80 ? 16.356 -4.496 -15.801 1.00 91.88 80 GLY A C 1
ATOM 637 O O . GLY A 1 80 ? 16.101 -5.148 -14.787 1.00 91.88 80 GLY A O 1
ATOM 638 N N . GLY A 1 81 ? 16.228 -3.169 -15.840 1.00 91.00 81 GLY A N 1
ATOM 639 C CA . GLY A 1 81 ? 15.780 -2.374 -14.706 1.00 91.00 81 GLY A CA 1
ATOM 640 C C . GLY A 1 81 ? 14.330 -2.652 -14.295 1.00 91.00 81 GLY A C 1
ATOM 641 O O . GLY A 1 81 ? 14.035 -2.759 -13.100 1.00 91.00 81 GLY A O 1
ATOM 642 N N . ILE A 1 82 ? 13.421 -2.802 -15.263 1.00 91.94 82 ILE A N 1
ATOM 643 C CA . ILE A 1 82 ? 12.017 -3.146 -14.993 1.00 91.94 82 ILE A CA 1
ATOM 644 C C . ILE A 1 82 ? 11.934 -4.529 -14.343 1.00 91.94 82 ILE A C 1
ATOM 646 O O . ILE A 1 82 ? 11.291 -4.663 -13.304 1.00 91.94 82 ILE A O 1
ATOM 650 N N . ILE A 1 83 ? 12.647 -5.526 -14.885 1.00 93.88 83 ILE A N 1
ATOM 651 C CA . ILE A 1 83 ? 12.707 -6.882 -14.315 1.00 93.88 83 ILE A CA 1
ATOM 652 C C . ILE A 1 83 ? 13.188 -6.832 -12.860 1.00 93.88 83 ILE A C 1
ATOM 654 O O . ILE A 1 83 ? 12.549 -7.414 -11.982 1.00 93.88 83 ILE A O 1
ATOM 658 N N . LEU A 1 84 ? 14.271 -6.098 -12.581 1.00 91.56 84 LEU A N 1
ATOM 659 C CA . LEU A 1 84 ? 14.795 -5.941 -11.223 1.00 91.56 84 LEU A CA 1
ATOM 660 C C . LEU A 1 84 ? 13.765 -5.294 -10.284 1.00 91.56 84 LEU A C 1
ATOM 662 O O . LEU A 1 84 ? 13.548 -5.783 -9.176 1.00 91.56 84 LEU A O 1
ATOM 666 N N . THR A 1 85 ? 13.095 -4.233 -10.738 1.00 92.94 85 THR A N 1
ATOM 667 C CA . THR A 1 85 ? 12.070 -3.529 -9.951 1.00 92.94 85 THR A CA 1
ATOM 668 C C . THR A 1 85 ? 10.889 -4.447 -9.627 1.00 92.94 85 THR A C 1
ATOM 670 O O . THR A 1 85 ? 10.420 -4.474 -8.488 1.00 92.94 85 THR A O 1
ATOM 673 N N . THR A 1 86 ? 10.437 -5.255 -10.592 1.00 90.44 86 THR A N 1
ATOM 674 C CA . THR A 1 86 ? 9.372 -6.244 -10.379 1.00 90.44 86 THR A CA 1
ATOM 675 C C . THR A 1 86 ? 9.796 -7.326 -9.386 1.00 90.44 86 THR A C 1
ATOM 677 O O . THR A 1 86 ? 9.012 -7.666 -8.502 1.00 90.44 86 THR A O 1
ATOM 680 N N . LEU A 1 87 ? 11.029 -7.837 -9.470 1.00 90.50 87 LEU A N 1
ATOM 681 C CA . LEU A 1 87 ? 11.540 -8.831 -8.520 1.00 90.50 87 LEU A CA 1
ATOM 682 C C . LEU A 1 87 ? 11.597 -8.283 -7.090 1.00 90.50 87 LEU A C 1
ATOM 684 O O . LEU A 1 87 ? 11.137 -8.954 -6.166 1.00 90.50 87 LEU A O 1
ATOM 688 N N . VAL A 1 88 ? 12.096 -7.056 -6.908 1.00 88.94 88 VAL A N 1
ATOM 689 C CA . VAL A 1 88 ? 12.136 -6.395 -5.593 1.00 88.94 88 VAL A CA 1
ATOM 690 C C . VAL A 1 88 ? 10.722 -6.183 -5.049 1.00 88.94 88 VAL A C 1
ATOM 692 O O . VAL A 1 88 ? 10.456 -6.535 -3.903 1.00 88.94 88 VAL A O 1
ATOM 695 N N . TYR A 1 89 ? 9.789 -5.690 -5.869 1.00 87.88 89 TYR A N 1
ATOM 696 C CA . TYR A 1 89 ? 8.396 -5.502 -5.453 1.00 87.88 89 TYR A CA 1
ATOM 697 C C . TYR A 1 89 ? 7.720 -6.818 -5.045 1.00 87.88 89 TYR A C 1
ATOM 699 O O . TYR A 1 89 ? 7.042 -6.884 -4.015 1.00 87.88 89 TYR A O 1
ATOM 707 N N . LEU A 1 90 ? 7.913 -7.885 -5.824 1.00 86.94 90 LEU A N 1
ATOM 708 C CA . LEU A 1 90 ? 7.374 -9.206 -5.504 1.00 86.94 90 LEU A CA 1
ATOM 709 C C . LEU A 1 90 ? 7.984 -9.767 -4.216 1.00 86.94 90 LEU A C 1
ATOM 711 O O . LEU A 1 90 ? 7.261 -10.331 -3.401 1.00 86.94 90 LEU A O 1
ATOM 715 N N . PHE A 1 91 ? 9.283 -9.572 -3.990 1.00 84.38 91 PHE A N 1
ATOM 716 C CA . PHE A 1 91 ? 9.929 -10.000 -2.751 1.00 84.38 91 PHE A CA 1
ATOM 717 C C . PHE A 1 91 ? 9.420 -9.208 -1.536 1.00 84.38 91 PHE A C 1
ATOM 719 O O . PHE A 1 91 ? 9.093 -9.800 -0.510 1.00 84.38 91 PHE A O 1
ATOM 726 N N . SER A 1 92 ? 9.261 -7.886 -1.662 1.00 83.19 92 SER A N 1
ATOM 727 C CA . SER A 1 92 ? 8.726 -7.034 -0.591 1.00 83.19 92 SER A CA 1
ATOM 728 C C . SER A 1 92 ? 7.244 -7.284 -0.296 1.00 83.19 92 SER A C 1
ATOM 730 O O . SER A 1 92 ? 6.828 -7.153 0.851 1.00 83.19 92 SER A O 1
ATOM 732 N N . SER A 1 93 ? 6.442 -7.651 -1.299 1.00 73.75 93 SER A N 1
ATOM 733 C CA . SER A 1 93 ? 5.013 -7.952 -1.116 1.00 73.75 93 SER A CA 1
ATOM 734 C C . SER A 1 93 ? 4.750 -9.372 -0.609 1.00 73.75 93 SER A C 1
ATOM 736 O O . SER A 1 93 ? 3.781 -9.578 0.121 1.00 73.75 93 SER A O 1
ATOM 738 N N . LYS A 1 94 ? 5.611 -10.340 -0.955 1.00 66.31 94 LYS A N 1
ATOM 739 C CA . LYS A 1 94 ? 5.485 -11.753 -0.558 1.00 66.31 94 LYS A CA 1
ATOM 740 C C . LYS A 1 94 ? 6.147 -12.086 0.783 1.00 66.31 94 LYS A C 1
ATOM 742 O O . LYS A 1 94 ? 5.965 -13.192 1.274 1.00 66.31 94 LYS A O 1
ATOM 747 N N . ALA A 1 95 ? 6.876 -11.158 1.404 1.00 54.56 95 ALA A N 1
ATOM 748 C CA . ALA A 1 95 ? 7.461 -11.329 2.741 1.00 54.56 95 ALA A CA 1
ATOM 749 C C . ALA A 1 95 ? 6.416 -11.310 3.886 1.00 54.56 95 ALA A C 1
ATOM 751 O O . ALA A 1 95 ? 6.685 -10.793 4.970 1.00 54.56 95 ALA A O 1
ATOM 752 N N . ARG A 1 96 ? 5.214 -11.845 3.650 1.00 46.34 96 ARG A N 1
ATOM 753 C CA . ARG A 1 96 ? 4.087 -11.835 4.580 1.00 46.34 96 ARG A CA 1
ATOM 754 C C . ARG A 1 96 ? 3.466 -13.213 4.722 1.00 46.34 96 ARG A C 1
ATOM 756 O O . ARG A 1 96 ? 3.329 -13.896 3.684 1.00 46.34 96 ARG A O 1
#

Solvent-accessible surface area (backbone atoms only — not comparable to full-atom values): 5432 Å² total; per-residue (Å²): 130,46,59,20,72,82,81,64,46,82,32,55,83,90,50,54,38,82,45,68,46,96,88,66,50,79,41,42,29,40,55,69,56,45,22,70,75,68,74,45,53,56,69,60,53,50,52,52,52,51,50,52,52,52,53,50,53,52,51,54,52,47,52,51,53,19,53,51,37,23,72,78,70,32,63,71,49,21,53,53,36,49,54,51,50,51,52,52,51,51,53,69,68,60,76,110

Sequence (96 aa):
MLNCSECGRTLEEKDALVHTTEDGEKKVICQECFKELTGVDYQTFALRKENAKQTFIAVLFCLACTAYAWYDKGWMWGVGGIILTTLVYLFSSKAR

Radius of gyration: 20.52 Å; Cα contacts (8 Å, |Δi|>4): 98; chains: 1; bounding box: 44×27×50 Å

Foldseek 3Di:
DFAFPPPRDDDDPVQWDWDQDPVRDTTTHGQVRVCVVVVDGPVVVVVVVVLVVVLVVVLVVLLVVLVVCCVPVNDVSSVVSVVVSVVVSCVSVVPD

Secondary structure (DSSP, 8-state):
-EEPTTT--EE-TTT-EEEE-TTS-EEEE-HHHHHHHHSS-HHHHHHHHHHHHHHHHHHHHHHHHHHHHHHHH-HHHHHHHHHHHHHHHHHHHH--

pLDDT: mean 87.32, std 7.09, range [46.34, 94.88]

Mean predicted aligned error: 6.97 Å

Nearest PDB structures (foldseek):
  6qkl-assembly1_G  TM=7.339E-01  e=1.230E+00  Dictyostelium discoideum
  7oyb-assembly1_W1  TM=6.548E-01  e=1.008E+00  Danio rerio
  8oi5-assembly2_BR  TM=6.676E-01  e=3.117E+00  Candida albicans
  8p9a-assembly1_7  TM=6.619E-01  e=3.331E+00  Saccharomyces cerevisiae
  7abk-assembly1_A  TM=6.672E-01  e=9.641E+00  Synechocystis sp. PCC 6803 substr. Kazusa

Organism: NCBI:txid2593411